Protein AF-A0A846PAN9-F1 (afdb_monomer_lite)

Radius of gyration: 12.19 Å; chains: 1; bounding box: 23×28×34 Å

Secondary structure (DSSP, 8-state):
---TTT-EEEEEEETTEEEEEEEEEETTEEEEEEEETTT--EEEEEEESSHHHHHHHHHHHHHHHHHTT-

pLDDT: mean 87.25, std 12.92, range [44.53, 97.0]

Structure (mmCIF, N/CA/C/O backbone):
data_AF-A0A846PAN9-F1
#
_entry.id   AF-A0A846PAN9-F1
#
loop_
_atom_site.group_PDB
_atom_site.id
_atom_site.type_symbol
_atom_site.label_atom_id
_atom_site.label_alt_id
_atom_site.label_comp_id
_atom_site.label_asym_id
_atom_site.label_entity_id
_atom_site.label_seq_id
_atom_site.pdbx_PDB_ins_code
_atom_site.Cartn_x
_atom_site.Cartn_y
_atom_site.Cartn_z
_atom_site.occupancy
_atom_site.B_iso_or_equiv
_atom_site.auth_seq_id
_atom_site.auth_comp_id
_atom_site.auth_asym_id
_atom_site.auth_atom_id
_atom_site.pdbx_PDB_model_num
ATOM 1 N N . MET A 1 1 ? 2.801 -16.946 -19.156 1.00 44.53 1 MET A N 1
ATOM 2 C CA . MET A 1 1 ? 2.185 -16.734 -17.826 1.00 44.53 1 MET A CA 1
ATOM 3 C C . MET A 1 1 ? 3.314 -16.443 -16.846 1.00 44.53 1 MET A C 1
ATOM 5 O O . MET A 1 1 ? 3.954 -17.373 -16.394 1.00 44.53 1 MET A O 1
ATOM 9 N N . GLU A 1 2 ? 3.606 -15.168 -16.581 1.00 52.31 2 GLU A N 1
ATOM 10 C CA . GLU A 1 2 ? 4.785 -14.707 -15.810 1.00 52.31 2 GLU A CA 1
ATOM 11 C C . GLU A 1 2 ? 4.354 -14.044 -14.482 1.00 52.31 2 GLU A C 1
ATOM 13 O O . GLU A 1 2 ? 4.922 -13.064 -14.012 1.00 52.31 2 GLU A O 1
ATOM 18 N N . LYS A 1 3 ? 3.252 -14.530 -13.893 1.00 52.78 3 LYS A N 1
ATOM 19 C CA . LYS A 1 3 ? 2.647 -13.935 -12.686 1.00 52.78 3 LYS A CA 1
ATOM 20 C C . LYS A 1 3 ? 3.397 -14.275 -11.391 1.00 52.78 3 LYS A C 1
ATOM 22 O O . LYS A 1 3 ? 3.114 -13.659 -10.368 1.00 52.78 3 LYS A O 1
ATOM 27 N N . THR A 1 4 ? 4.318 -15.238 -11.416 1.00 53.75 4 THR A N 1
ATOM 28 C CA . THR A 1 4 ? 4.797 -15.897 -10.190 1.00 53.75 4 THR A CA 1
ATOM 29 C C . THR A 1 4 ? 6.032 -15.243 -9.565 1.00 53.75 4 THR A C 1
ATOM 31 O O . THR A 1 4 ? 6.156 -15.274 -8.349 1.00 53.75 4 THR A O 1
ATOM 34 N N . GLU A 1 5 ? 6.908 -14.586 -10.333 1.00 59.62 5 GLU A N 1
ATOM 35 C CA . GLU A 1 5 ? 8.146 -14.006 -9.769 1.00 59.62 5 GLU A CA 1
ATOM 36 C C . GLU A 1 5 ? 7.975 -12.582 -9.217 1.00 59.62 5 GLU A C 1
ATOM 38 O O . GLU A 1 5 ? 8.757 -12.133 -8.383 1.00 59.62 5 GLU A O 1
ATOM 43 N N . THR A 1 6 ? 6.948 -11.852 -9.659 1.00 81.00 6 THR A N 1
ATOM 44 C CA . THR A 1 6 ? 6.779 -10.429 -9.309 1.00 81.00 6 THR A CA 1
ATOM 45 C C . THR A 1 6 ? 5.649 -10.157 -8.327 1.00 81.00 6 THR A C 1
ATOM 47 O O . THR A 1 6 ? 5.567 -9.043 -7.805 1.00 81.00 6 THR A O 1
ATOM 50 N N . TYR A 1 7 ? 4.790 -11.144 -8.059 1.00 89.69 7 TYR A N 1
ATOM 51 C CA . TYR A 1 7 ? 3.753 -11.042 -7.039 1.00 89.69 7 TYR A CA 1
ATOM 52 C C . TYR A 1 7 ? 4.346 -11.334 -5.659 1.00 89.69 7 TYR A C 1
ATOM 54 O O . TYR A 1 7 ? 4.852 -12.423 -5.398 1.00 89.69 7 TYR A O 1
ATOM 62 N N . ARG A 1 8 ? 4.237 -10.373 -4.746 1.00 91.56 8 ARG A N 1
ATOM 63 C CA . ARG A 1 8 ? 4.636 -10.509 -3.348 1.00 91.56 8 ARG A CA 1
ATOM 64 C C . ARG A 1 8 ? 3.527 -9.974 -2.465 1.00 91.56 8 ARG A C 1
ATOM 66 O O . ARG A 1 8 ? 3.006 -8.892 -2.714 1.00 91.56 8 ARG A O 1
ATOM 73 N N . SER A 1 9 ? 3.193 -10.701 -1.408 1.00 92.06 9 SER A N 1
ATOM 74 C CA . SER A 1 9 ? 2.304 -10.185 -0.374 1.00 92.06 9 SER A CA 1
ATOM 75 C C . SER A 1 9 ? 2.907 -10.3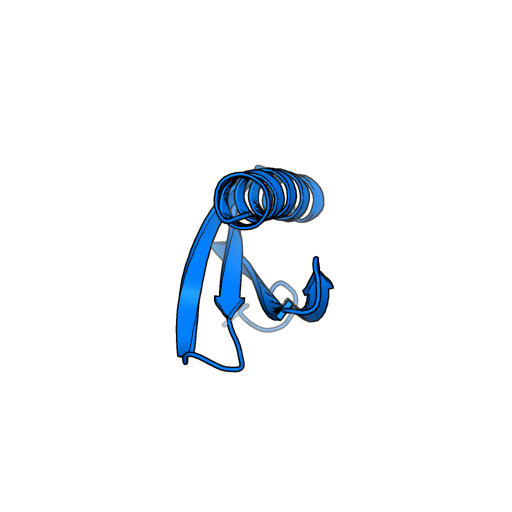75 1.003 1.00 92.06 9 SER A C 1
ATOM 77 O O . SER A 1 9 ? 3.397 -11.461 1.304 1.00 92.06 9 SER A O 1
ATOM 79 N N . GLU A 1 10 ? 2.837 -9.345 1.836 1.00 94.12 10 GLU A N 1
ATOM 80 C CA . GLU A 1 10 ? 3.282 -9.394 3.224 1.00 94.12 10 GLU A CA 1
ATOM 81 C C . GLU A 1 10 ? 2.314 -8.652 4.141 1.00 94.12 10 GLU A C 1
ATOM 83 O O . GLU A 1 10 ? 1.689 -7.665 3.749 1.00 94.12 10 GLU A O 1
ATOM 88 N N . ASN A 1 11 ? 2.201 -9.134 5.375 1.00 94.25 11 ASN A N 1
ATOM 89 C CA . ASN A 1 11 ? 1.382 -8.501 6.395 1.00 94.25 11 ASN A CA 1
ATOM 90 C C . ASN A 1 11 ? 2.282 -7.653 7.295 1.00 94.25 11 ASN A C 1
ATOM 92 O O . ASN A 1 11 ? 3.340 -8.111 7.724 1.00 94.25 11 ASN A O 1
ATOM 96 N N . ARG A 1 12 ? 1.861 -6.426 7.591 1.00 93.12 12 ARG A N 1
ATOM 97 C CA . ARG A 1 12 ? 2.563 -5.488 8.471 1.00 93.12 12 ARG A CA 1
ATOM 98 C C . ARG A 1 12 ? 1.577 -4.887 9.462 1.00 93.12 12 ARG A C 1
ATOM 100 O O . ARG A 1 12 ? 0.448 -4.578 9.093 1.00 93.12 12 ARG A O 1
ATOM 107 N N . VAL A 1 13 ? 2.016 -4.690 10.699 1.00 90.94 13 VAL A N 1
ATOM 108 C CA . VAL A 1 13 ? 1.258 -3.942 11.709 1.00 90.94 13 VAL A CA 1
ATOM 109 C C . VAL A 1 13 ? 1.754 -2.500 11.694 1.00 90.94 13 VAL A C 1
ATOM 111 O O . VAL A 1 13 ? 2.951 -2.262 11.844 1.00 90.94 13 VAL A O 1
ATOM 114 N N . ILE A 1 14 ? 0.849 -1.549 11.467 1.00 88.56 14 ILE A N 1
ATOM 115 C CA . ILE A 1 14 ? 1.136 -0.109 11.439 1.00 88.56 14 ILE A CA 1
ATOM 116 C C . ILE A 1 14 ? 0.073 0.579 12.296 1.00 88.56 14 ILE A C 1
ATOM 118 O O . ILE A 1 14 ? -1.113 0.368 12.059 1.00 88.56 14 ILE A O 1
ATOM 122 N N . ASP A 1 15 ? 0.496 1.331 13.317 1.00 85.88 15 ASP A N 1
ATOM 123 C CA . ASP A 1 15 ? -0.393 2.021 14.270 1.00 85.88 15 ASP A CA 1
ATOM 124 C C . ASP A 1 15 ? -1.477 1.100 14.869 1.00 85.88 15 ASP A C 1
ATOM 126 O O . ASP A 1 15 ? -2.651 1.441 14.959 1.00 85.88 15 ASP A O 1
ATOM 130 N N . GLY A 1 16 ? -1.092 -0.134 15.218 1.00 88.00 16 GLY A N 1
ATOM 131 C CA . GLY A 1 16 ? -2.001 -1.148 15.770 1.00 88.00 16 GLY A CA 1
ATOM 132 C C . GLY A 1 16 ? -2.940 -1.806 14.749 1.00 88.00 16 GLY A C 1
ATOM 133 O O . GLY A 1 16 ? -3.644 -2.753 15.091 1.00 88.00 16 GLY A O 1
ATOM 134 N N . VAL A 1 17 ? -2.924 -1.376 13.485 1.00 88.56 17 VAL A N 1
ATOM 135 C CA . VAL A 1 17 ? -3.749 -1.940 12.412 1.00 88.56 17 VAL A CA 1
ATOM 136 C C . VAL A 1 17 ? -2.947 -2.961 11.607 1.00 88.56 17 VAL A C 1
ATOM 138 O O . VAL A 1 17 ? -1.868 -2.662 11.092 1.00 88.56 17 VAL A O 1
ATOM 141 N N . THR A 1 18 ? -3.489 -4.171 11.443 1.00 92.50 18 THR A N 1
ATOM 142 C CA . THR A 1 18 ? -2.878 -5.186 10.570 1.00 92.50 18 THR A CA 1
ATOM 143 C C . THR A 1 18 ? -3.251 -4.934 9.111 1.00 92.50 18 THR A C 1
ATOM 145 O O . THR A 1 18 ? -4.422 -4.980 8.718 1.00 92.50 18 THR A O 1
ATOM 148 N N . LEU A 1 19 ? -2.234 -4.700 8.289 1.00 93.88 19 LEU A N 1
ATOM 149 C CA . LEU A 1 19 ? -2.349 -4.363 6.879 1.00 93.88 19 LEU A CA 1
ATOM 150 C C . LEU A 1 19 ? -1.665 -5.412 6.011 1.00 93.88 19 LEU A C 1
ATOM 152 O O . LEU A 1 19 ? -0.569 -5.868 6.321 1.00 93.88 19 LEU A O 1
ATOM 156 N N . LYS A 1 20 ? -2.274 -5.743 4.877 1.00 95.12 20 LYS A N 1
ATOM 157 C CA . LYS A 1 20 ? -1.673 -6.569 3.834 1.00 95.12 20 LYS A CA 1
ATOM 158 C C . LYS A 1 20 ? -1.161 -5.682 2.712 1.00 95.12 20 LYS A C 1
ATOM 160 O O . LYS A 1 20 ? -1.949 -5.008 2.054 1.00 95.12 20 LYS A O 1
ATOM 165 N N . PHE A 1 21 ? 0.140 -5.727 2.467 1.00 95.25 21 PHE A N 1
ATOM 166 C CA . PHE A 1 21 ? 0.799 -5.117 1.320 1.00 95.25 21 PHE A CA 1
ATOM 167 C C . PHE A 1 21 ? 0.885 -6.162 0.216 1.00 95.25 21 PHE A C 1
ATOM 169 O O . PHE A 1 21 ? 1.459 -7.226 0.415 1.00 95.25 21 PHE A O 1
ATOM 176 N N . THR A 1 22 ? 0.298 -5.874 -0.938 1.00 95.31 22 THR A N 1
ATOM 177 C CA . THR A 1 22 ? 0.324 -6.735 -2.120 1.00 95.31 22 THR A CA 1
ATOM 178 C C . THR A 1 22 ? 0.998 -5.982 -3.248 1.00 95.31 22 THR A C 1
ATOM 180 O O . THR A 1 22 ? 0.442 -5.017 -3.771 1.00 95.31 22 THR A O 1
ATOM 183 N N . THR A 1 23 ? 2.188 -6.423 -3.630 1.00 94.75 23 THR A N 1
ATOM 184 C CA . THR A 1 23 ? 2.983 -5.815 -4.687 1.00 94.75 23 THR A CA 1
ATOM 185 C C . THR A 1 23 ? 3.037 -6.744 -5.890 1.00 94.75 23 THR A C 1
ATOM 187 O O . THR A 1 23 ? 3.255 -7.941 -5.742 1.00 94.75 23 THR A O 1
ATOM 190 N N . TYR A 1 24 ? 2.816 -6.214 -7.086 1.00 93.44 24 TYR A N 1
ATOM 191 C CA . TYR A 1 24 ? 2.889 -6.981 -8.327 1.00 93.44 24 TYR A CA 1
ATOM 192 C C . TYR A 1 24 ? 3.387 -6.107 -9.470 1.00 93.44 24 TYR A C 1
ATOM 194 O O . TYR A 1 24 ? 3.184 -4.891 -9.476 1.00 93.44 24 TYR A O 1
ATOM 202 N N . ARG A 1 25 ? 4.035 -6.723 -10.460 1.00 93.19 25 ARG A N 1
ATOM 203 C CA . ARG A 1 25 ? 4.403 -6.031 -11.694 1.00 93.19 25 ARG A CA 1
ATOM 204 C C . ARG A 1 25 ? 3.236 -6.0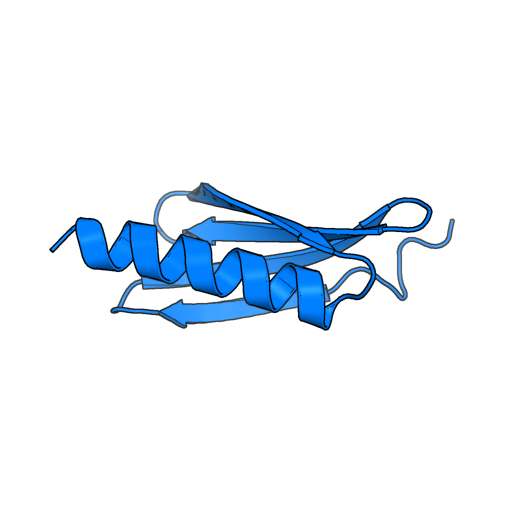73 -12.676 1.00 93.19 25 ARG A C 1
ATOM 206 O O . ARG A 1 25 ? 2.615 -7.114 -12.874 1.00 93.19 25 ARG A O 1
ATOM 213 N N . ASN A 1 26 ? 2.955 -4.938 -13.301 1.00 90.44 26 ASN A N 1
ATOM 214 C CA . ASN A 1 26 ? 2.018 -4.813 -14.408 1.00 90.44 26 ASN A CA 1
ATOM 215 C C . ASN A 1 26 ? 2.726 -4.084 -15.556 1.00 90.44 26 ASN A C 1
ATOM 217 O O . ASN A 1 26 ? 3.020 -2.890 -15.467 1.00 90.44 26 ASN A O 1
ATOM 221 N N . GLY A 1 27 ? 3.081 -4.826 -16.606 1.00 89.38 27 GLY A N 1
ATOM 222 C CA . GLY A 1 27 ? 3.911 -4.318 -17.698 1.00 89.38 27 GLY A CA 1
ATOM 223 C C . GLY A 1 27 ? 5.281 -3.832 -17.207 1.00 89.38 27 GLY A C 1
ATOM 224 O O . GLY A 1 27 ? 6.097 -4.604 -16.698 1.00 89.38 27 GLY A O 1
ATOM 225 N N . VAL A 1 28 ? 5.545 -2.533 -17.357 1.00 90.50 28 VAL A N 1
ATOM 226 C CA . VAL A 1 28 ? 6.820 -1.891 -16.979 1.00 90.50 28 VAL A CA 1
ATOM 227 C C . VAL A 1 28 ? 6.799 -1.247 -15.591 1.00 90.50 28 VAL A C 1
ATOM 229 O O . VAL A 1 28 ? 7.791 -0.652 -15.179 1.00 90.50 28 VAL A O 1
ATOM 232 N N . SER A 1 29 ? 5.686 -1.343 -14.866 1.00 93.81 29 SER A N 1
ATOM 233 C CA . SER A 1 29 ? 5.511 -0.690 -13.569 1.00 93.81 29 SER A CA 1
ATOM 234 C C . SER A 1 29 ? 5.219 -1.693 -12.463 1.00 93.81 29 SER A C 1
ATOM 236 O O . SER A 1 29 ? 4.685 -2.778 -12.694 1.00 93.81 29 SER A O 1
ATOM 238 N N . TYR A 1 30 ? 5.565 -1.314 -11.240 1.00 94.69 30 TYR A N 1
ATOM 239 C CA . TYR A 1 30 ? 5.214 -2.033 -10.025 1.00 94.69 30 TYR A CA 1
ATOM 240 C C . TYR A 1 30 ? 4.042 -1.341 -9.354 1.00 94.69 30 TYR A C 1
ATOM 242 O O . TYR A 1 30 ? 4.052 -0.127 -9.173 1.00 94.69 30 TYR A O 1
ATOM 250 N N . HIS A 1 31 ? 3.048 -2.122 -8.964 1.00 95.19 31 HIS A N 1
ATOM 251 C CA . HIS A 1 31 ? 1.881 -1.673 -8.225 1.00 95.19 31 HIS A CA 1
ATOM 252 C C . HIS A 1 31 ? 1.963 -2.214 -6.811 1.00 95.19 31 HIS A C 1
ATOM 254 O O . HIS A 1 31 ? 2.252 -3.394 -6.645 1.00 95.19 31 HIS A O 1
ATOM 260 N N . CYS A 1 32 ? 1.664 -1.387 -5.815 1.00 96.19 32 CYS A N 1
ATOM 261 C CA . CYS A 1 32 ? 1.464 -1.836 -4.443 1.00 96.19 32 CYS A CA 1
ATOM 262 C C . CYS A 1 32 ? 0.039 -1.487 -4.005 1.00 96.19 32 CYS A C 1
ATOM 264 O O . CYS A 1 32 ? -0.430 -0.364 -4.197 1.00 96.19 32 CYS A O 1
ATOM 266 N N . VAL A 1 33 ? -0.664 -2.465 -3.447 1.00 95.69 33 VAL A N 1
ATOM 267 C CA . VAL A 1 33 ? -2.013 -2.331 -2.895 1.00 95.69 33 VAL A CA 1
ATOM 268 C C . VAL A 1 33 ? -1.941 -2.650 -1.414 1.00 95.69 33 VAL A C 1
ATOM 270 O O . VAL A 1 33 ? -1.403 -3.690 -1.038 1.00 95.69 33 VAL A O 1
ATOM 273 N N . VAL A 1 34 ? -2.491 -1.771 -0.583 1.00 95.69 34 VAL A N 1
ATOM 274 C CA . VAL A 1 34 ? -2.556 -1.971 0.864 1.00 95.69 34 VAL A CA 1
ATOM 275 C C . VAL A 1 34 ? -4.000 -2.122 1.292 1.00 95.69 34 VAL A C 1
ATOM 277 O O . VAL A 1 34 ? -4.828 -1.252 1.013 1.00 95.69 34 VAL A O 1
ATOM 280 N N . SER A 1 35 ? -4.283 -3.205 2.004 1.00 94.75 35 SER A N 1
ATOM 281 C CA . SER A 1 35 ? -5.618 -3.533 2.498 1.00 94.75 35 SER A CA 1
ATOM 282 C C . SER A 1 35 ? -5.597 -3.738 4.009 1.00 94.75 35 SER A C 1
ATOM 284 O O . SER A 1 35 ? -4.676 -4.363 4.532 1.00 94.75 35 SER A O 1
ATOM 286 N N . LYS A 1 36 ? -6.617 -3.255 4.720 1.00 92.00 36 LYS A N 1
ATOM 287 C CA . LYS A 1 36 ? -6.860 -3.628 6.119 1.00 92.00 36 LYS A CA 1
ATOM 288 C C . LYS A 1 36 ? -7.348 -5.071 6.156 1.00 92.00 36 LYS A C 1
ATOM 290 O O . LYS A 1 36 ? -8.359 -5.377 5.530 1.00 92.00 36 LYS A O 1
ATOM 295 N N . LEU A 1 37 ? -6.644 -5.944 6.879 1.00 87.50 37 LEU A N 1
ATOM 296 C CA . LEU A 1 37 ? -7.086 -7.335 7.030 1.00 87.50 37 LEU A CA 1
ATOM 297 C C . LEU A 1 37 ? -8.345 -7.444 7.889 1.00 87.50 37 LEU A C 1
ATOM 299 O O . LEU A 1 37 ? -9.192 -8.279 7.606 1.00 87.50 37 LEU A O 1
ATOM 303 N N . ASP A 1 38 ? -8.474 -6.569 8.883 1.00 79.25 38 ASP A N 1
ATOM 304 C CA . ASP A 1 38 ? -9.585 -6.575 9.835 1.00 79.25 38 ASP A CA 1
ATOM 305 C C . ASP A 1 38 ? -10.920 -6.124 9.207 1.00 79.25 38 ASP A C 1
ATOM 307 O O . ASP A 1 38 ? -11.957 -6.741 9.413 1.00 79.25 38 ASP A O 1
ATOM 311 N N . LEU A 1 39 ? -10.879 -5.091 8.356 1.00 75.31 39 LEU A N 1
ATOM 312 C CA . LEU A 1 39 ? -12.074 -4.464 7.767 1.00 75.31 39 LEU A CA 1
ATOM 313 C C . LEU A 1 39 ? -12.294 -4.807 6.282 1.00 75.31 39 LEU A C 1
ATOM 315 O O . LEU A 1 39 ? -13.215 -4.286 5.659 1.00 75.31 39 LEU A O 1
ATOM 319 N N . GLY A 1 40 ? -11.423 -5.623 5.678 1.00 74.88 40 GLY A N 1
ATOM 320 C CA . GLY A 1 40 ? -11.547 -6.073 4.283 1.00 74.88 40 GLY A CA 1
ATOM 321 C C . GLY A 1 40 ? -11.415 -4.983 3.204 1.00 74.88 40 GLY A C 1
ATOM 322 O O . GLY A 1 40 ? -11.724 -5.236 2.041 1.00 74.88 40 GLY A O 1
ATOM 323 N N . GLY A 1 41 ? -10.959 -3.775 3.554 1.00 85.75 41 GLY A N 1
ATOM 324 C CA . GLY A 1 41 ? -10.927 -2.612 2.658 1.00 85.75 41 GLY A CA 1
ATOM 325 C C . GLY A 1 41 ? -9.530 -2.229 2.165 1.00 85.75 41 G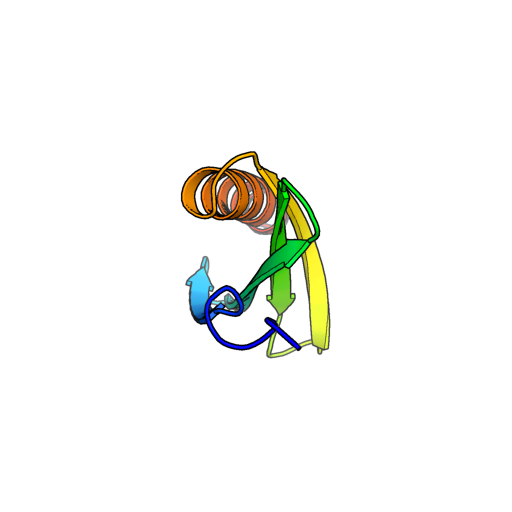LY A C 1
ATOM 326 O O . GLY A 1 41 ? -8.567 -2.229 2.934 1.00 85.75 41 GLY A O 1
ATOM 327 N N . ASN A 1 42 ? -9.420 -1.836 0.891 1.00 89.75 42 ASN A N 1
ATOM 328 C CA . ASN A 1 42 ?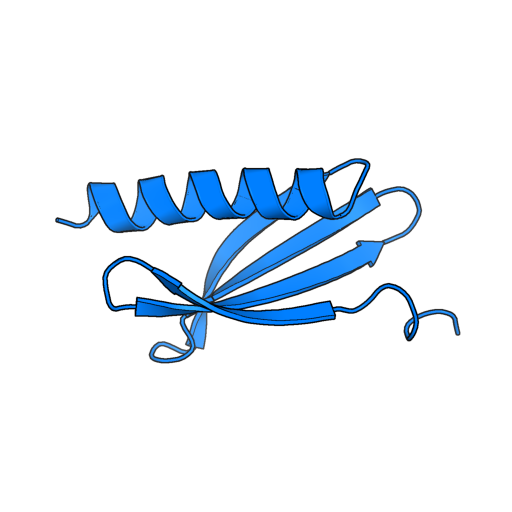 -8.206 -1.221 0.345 1.00 89.75 42 ASN A CA 1
ATOM 329 C C . ASN A 1 42 ? -8.078 0.214 0.860 1.00 89.75 42 ASN A C 1
ATOM 331 O O . ASN A 1 42 ? -8.976 1.022 0.638 1.00 89.75 42 ASN A O 1
ATOM 335 N N . ILE A 1 43 ? -6.955 0.534 1.499 1.00 91.50 43 ILE A N 1
ATOM 336 C CA . ILE A 1 43 ? -6.711 1.864 2.071 1.00 91.50 43 ILE A CA 1
ATOM 337 C C . ILE A 1 43 ? -5.723 2.685 1.255 1.00 91.50 43 ILE A C 1
ATOM 339 O O . ILE A 1 43 ? -5.820 3.903 1.233 1.00 91.50 43 ILE A O 1
ATOM 343 N N . ALA A 1 44 ? -4.798 2.038 0.548 1.00 94.50 44 ALA A N 1
ATOM 344 C CA . ALA A 1 44 ? -3.831 2.734 -0.285 1.00 94.50 44 ALA A CA 1
ATOM 345 C C . ALA A 1 44 ? -3.510 1.929 -1.540 1.00 94.50 44 ALA A C 1
ATOM 347 O O . ALA A 1 44 ? -3.538 0.695 -1.551 1.00 94.50 44 ALA A O 1
ATOM 348 N N . ARG A 1 45 ? -3.195 2.650 -2.614 1.00 95.19 45 ARG A N 1
ATOM 349 C CA . ARG A 1 45 ? -2.690 2.101 -3.870 1.00 95.19 45 ARG A CA 1
ATOM 350 C C . ARG A 1 45 ? -1.586 3.013 -4.375 1.00 95.19 45 ARG A C 1
ATOM 352 O O . ARG A 1 45 ? -1.730 4.229 -4.325 1.00 95.19 45 ARG A O 1
ATOM 359 N N . SER A 1 46 ? -0.510 2.433 -4.879 1.00 97.00 46 SER A N 1
ATOM 360 C CA . SER A 1 46 ? 0.613 3.183 -5.430 1.00 97.00 46 SER A CA 1
ATOM 361 C C . SER A 1 46 ? 1.202 2.487 -6.650 1.00 97.00 46 SER A C 1
ATOM 363 O O . SER A 1 46 ? 0.993 1.290 -6.878 1.00 97.00 46 SER A O 1
ATOM 365 N N . VAL A 1 47 ? 1.956 3.260 -7.431 1.00 96.25 47 VAL A N 1
ATOM 366 C CA . VAL A 1 47 ? 2.689 2.788 -8.605 1.00 96.25 47 VAL A CA 1
ATOM 367 C C . VAL A 1 47 ? 4.119 3.319 -8.548 1.00 96.25 47 VAL A C 1
ATOM 369 O O . VAL A 1 47 ? 4.346 4.467 -8.169 1.00 96.25 47 VAL A O 1
ATOM 372 N N . GLY A 1 48 ? 5.090 2.488 -8.916 1.00 94.38 48 GLY A N 1
ATOM 373 C CA . GLY A 1 48 ? 6.507 2.835 -8.976 1.00 94.38 48 GLY A CA 1
ATOM 374 C C . GLY A 1 48 ? 7.215 2.174 -10.157 1.00 94.38 48 GLY A C 1
ATOM 375 O O . GLY A 1 48 ? 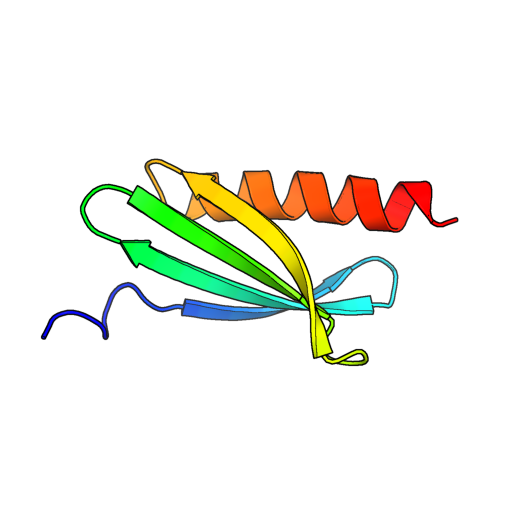6.728 1.202 -10.733 1.00 94.38 48 GLY A O 1
ATOM 376 N N . LYS A 1 49 ? 8.395 2.690 -10.517 1.00 93.44 49 LYS A N 1
ATOM 377 C CA . LYS A 1 49 ? 9.284 2.054 -11.505 1.00 93.44 49 LYS A CA 1
ATOM 378 C C . LYS A 1 49 ? 9.959 0.803 -10.934 1.00 93.44 49 LYS A C 1
ATOM 380 O O . LYS A 1 49 ? 10.339 -0.086 -11.686 1.00 93.44 49 LYS A O 1
ATOM 385 N N . THR A 1 50 ? 10.070 0.727 -9.609 1.00 93.25 50 THR A N 1
ATOM 386 C CA . THR A 1 50 ? 10.550 -0.442 -8.864 1.00 93.25 50 THR A CA 1
ATOM 387 C C . THR A 1 50 ? 9.563 -0.831 -7.768 1.00 93.25 50 THR A C 1
ATOM 389 O O . THR A 1 50 ? 8.706 -0.034 -7.363 1.00 93.25 50 THR A O 1
ATOM 392 N N . ARG A 1 51 ? 9.710 -2.056 -7.260 1.00 91.06 51 ARG A N 1
ATOM 393 C CA . ARG A 1 51 ? 8.920 -2.597 -6.151 1.00 91.06 51 ARG A CA 1
ATOM 394 C C . ARG A 1 51 ? 9.046 -1.727 -4.898 1.00 91.06 51 ARG A C 1
ATOM 396 O O . ARG A 1 51 ? 8.045 -1.329 -4.313 1.00 91.06 51 ARG A O 1
ATOM 403 N N . GLU A 1 52 ? 10.273 -1.370 -4.541 1.00 92.75 52 GLU A N 1
ATOM 404 C CA . GLU A 1 52 ? 10.633 -0.554 -3.381 1.00 92.75 52 GLU A CA 1
ATOM 405 C C . GLU A 1 52 ? 10.038 0.852 -3.482 1.00 92.75 52 GLU A C 1
ATOM 407 O O . GLU A 1 52 ? 9.595 1.419 -2.484 1.00 92.75 52 GLU A O 1
ATOM 412 N N . GLN A 1 53 ? 9.997 1.423 -4.690 1.00 94.69 53 GLN A N 1
ATOM 413 C CA . GLN A 1 53 ? 9.360 2.716 -4.913 1.00 94.69 53 GLN A CA 1
ATOM 414 C C . GLN A 1 53 ? 7.848 2.638 -4.685 1.00 94.69 53 GLN A C 1
ATOM 416 O O . GLN A 1 53 ? 7.308 3.494 -3.986 1.00 94.69 53 GLN A O 1
ATOM 421 N N . ALA A 1 54 ? 7.178 1.623 -5.240 1.00 95.00 54 ALA A N 1
ATOM 422 C CA . ALA A 1 54 ? 5.745 1.432 -5.040 1.00 95.00 54 ALA A CA 1
ATOM 423 C C . ALA A 1 54 ? 5.421 1.219 -3.550 1.00 95.00 54 ALA A C 1
ATOM 425 O O . ALA A 1 54 ? 4.579 1.925 -2.995 1.00 95.00 54 ALA A O 1
ATOM 426 N N . GLU A 1 55 ? 6.141 0.322 -2.870 1.00 94.75 55 GLU A N 1
ATOM 427 C CA . GLU A 1 55 ? 5.955 0.049 -1.438 1.00 94.75 55 GLU A CA 1
ATOM 428 C C . GLU A 1 55 ? 6.183 1.294 -0.569 1.00 94.75 55 GLU A C 1
ATOM 430 O O . GLU A 1 55 ? 5.388 1.570 0.327 1.00 94.75 55 GLU A O 1
ATOM 435 N N . ARG A 1 56 ? 7.226 2.085 -0.850 1.00 95.19 56 ARG A N 1
ATOM 436 C CA . ARG A 1 56 ? 7.510 3.324 -0.113 1.00 95.19 56 ARG A CA 1
ATOM 437 C C . ARG A 1 56 ? 6.389 4.350 -0.257 1.00 95.19 56 ARG A C 1
ATOM 439 O O . ARG A 1 56 ? 5.975 4.911 0.749 1.00 95.19 56 ARG A O 1
ATOM 446 N N . ILE A 1 57 ? 5.885 4.570 -1.475 1.00 96.00 57 ILE A N 1
ATOM 447 C CA . ILE A 1 57 ? 4.767 5.499 -1.716 1.00 96.00 57 ILE A CA 1
ATOM 448 C C . ILE A 1 57 ? 3.517 5.018 -0.973 1.00 96.00 57 ILE A C 1
ATOM 450 O O . ILE A 1 57 ? 2.892 5.797 -0.261 1.00 96.00 57 ILE A O 1
ATOM 454 N N . ALA A 1 58 ? 3.193 3.725 -1.079 1.00 95.06 58 ALA A N 1
ATOM 455 C CA . ALA A 1 58 ? 2.058 3.143 -0.371 1.00 95.06 58 ALA A CA 1
ATOM 456 C C . ALA A 1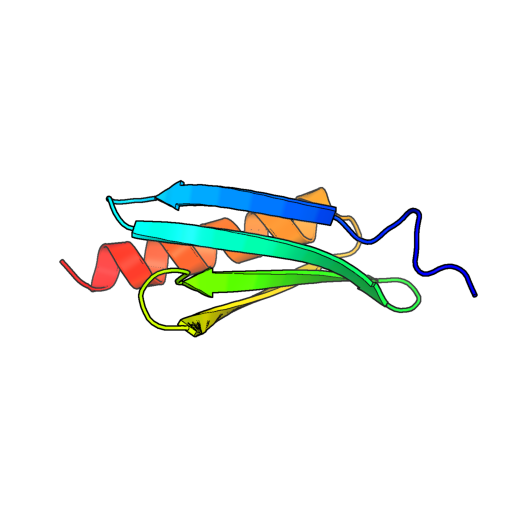 58 ? 2.187 3.315 1.149 1.00 95.06 58 ALA A C 1
ATOM 458 O O . ALA A 1 58 ? 1.218 3.679 1.806 1.00 95.06 58 ALA A O 1
ATOM 459 N N . MET A 1 59 ? 3.379 3.093 1.707 1.00 93.12 59 MET A N 1
ATOM 460 C CA . MET A 1 59 ? 3.626 3.237 3.141 1.00 93.12 59 MET A CA 1
ATOM 461 C C . MET A 1 59 ? 3.486 4.685 3.621 1.00 93.12 59 MET A C 1
ATOM 463 O O . MET A 1 59 ? 2.941 4.901 4.701 1.00 93.12 59 MET A O 1
ATOM 467 N N . THR A 1 60 ? 3.933 5.669 2.836 1.00 94.12 60 THR A N 1
ATOM 468 C CA . THR A 1 60 ? 3.703 7.089 3.143 1.00 94.12 60 THR A CA 1
ATOM 469 C C . THR A 1 60 ? 2.207 7.389 3.209 1.00 94.12 60 THR A C 1
ATOM 471 O O . THR A 1 60 ? 1.741 7.861 4.239 1.00 94.12 60 THR A O 1
ATOM 474 N N . THR A 1 61 ? 1.441 7.006 2.183 1.00 92.81 61 THR A N 1
ATOM 475 C CA . THR A 1 61 ? -0.015 7.228 2.149 1.00 92.81 61 THR A CA 1
ATOM 476 C C . THR A 1 61 ? -0.738 6.530 3.300 1.00 92.81 61 THR A C 1
ATOM 478 O O . THR A 1 61 ? -1.640 7.097 3.904 1.00 92.81 61 THR A O 1
ATOM 481 N N . VAL A 1 62 ? -0.339 5.304 3.645 1.00 92.81 62 VAL A N 1
ATOM 482 C CA . VAL A 1 62 ? -0.903 4.579 4.794 1.00 92.81 62 VAL A CA 1
ATOM 483 C C . VAL A 1 62 ? -0.675 5.343 6.093 1.00 92.81 62 VAL A C 1
ATOM 485 O O . VAL A 1 62 ? -1.610 5.484 6.873 1.00 92.81 62 VAL A O 1
ATOM 488 N N . ARG A 1 63 ? 0.545 5.843 6.321 1.00 90.62 63 ARG A N 1
ATOM 489 C CA . ARG A 1 63 ? 0.869 6.623 7.522 1.00 90.62 63 ARG A CA 1
ATOM 490 C C . ARG A 1 63 ? 0.087 7.928 7.583 1.00 90.62 63 ARG A C 1
ATOM 492 O O . ARG A 1 63 ? -0.360 8.294 8.657 1.00 90.62 63 ARG A O 1
ATOM 499 N N . GLU A 1 64 ? -0.124 8.597 6.454 1.00 90.62 64 GLU A N 1
ATOM 500 C CA . GLU A 1 64 ? -0.973 9.792 6.396 1.00 90.62 64 GLU A CA 1
ATOM 501 C C . GLU A 1 64 ? -2.434 9.459 6.732 1.00 90.62 64 GLU A C 1
ATOM 503 O O . GLU A 1 64 ? -3.063 10.166 7.510 1.00 90.62 64 GLU A O 1
ATOM 508 N N . ILE A 1 65 ? -2.976 8.360 6.199 1.00 89.25 65 ILE A N 1
ATOM 509 C CA . ILE A 1 65 ? -4.362 7.939 6.461 1.00 89.25 65 ILE A CA 1
ATOM 510 C C . ILE A 1 65 ? -4.563 7.534 7.923 1.00 89.25 65 ILE A C 1
ATOM 512 O O . ILE A 1 65 ? -5.572 7.895 8.521 1.00 89.25 65 ILE A O 1
ATOM 516 N N . LEU A 1 66 ? -3.636 6.760 8.490 1.00 86.88 66 LEU A N 1
ATOM 517 C CA . LEU A 1 66 ? -3.732 6.306 9.878 1.00 86.88 66 LEU A CA 1
ATOM 518 C C . LEU A 1 66 ? -3.399 7.429 10.869 1.00 86.88 66 LEU A C 1
ATOM 520 O O . LEU A 1 66 ? -4.064 7.544 11.893 1.00 86.88 66 LEU A O 1
ATOM 524 N N . GLY A 1 67 ? -2.439 8.295 10.535 1.00 82.19 67 GLY A N 1
ATOM 525 C CA . GLY A 1 67 ? -2.041 9.439 11.356 1.00 82.19 67 GLY A CA 1
ATOM 526 C C . GLY A 1 67 ? -3.064 10.578 11.374 1.00 82.19 67 GLY A C 1
ATOM 527 O O . GLY A 1 67 ? -3.205 11.237 12.395 1.00 82.19 67 GLY A O 1
ATOM 528 N N . ASN A 1 68 ? -3.828 10.780 10.293 1.00 67.25 68 ASN A N 1
ATOM 529 C CA . ASN A 1 68 ? -4.940 11.743 10.262 1.00 67.25 68 ASN A CA 1
ATOM 530 C C . ASN A 1 68 ? -6.238 11.201 10.895 1.00 67.25 68 ASN A C 1
ATOM 532 O O . ASN A 1 68 ? -7.239 11.912 10.932 1.00 67.25 68 ASN A O 1
ATOM 536 N N . GLY A 1 69 ? -6.253 9.936 11.327 1.00 55.88 69 GLY A N 1
ATOM 537 C CA . GLY A 1 69 ? -7.401 9.297 11.974 1.00 55.88 69 GLY A CA 1
ATOM 538 C C . GLY A 1 69 ? -7.334 9.262 13.504 1.00 55.88 69 GLY A C 1
ATOM 539 O O . GLY A 1 69 ? -8.167 8.579 14.098 1.00 55.88 69 GLY A O 1
ATOM 540 N N . SER A 1 70 ? -6.337 9.922 14.114 1.00 46.72 70 SER A N 1
ATOM 541 C CA . SER A 1 70 ? -6.151 10.042 15.573 1.00 46.72 70 SER A CA 1
ATOM 542 C C . SER A 1 70 ? -6.690 11.359 16.118 1.00 46.72 70 SER A C 1
ATOM 544 O O . SER A 1 70 ? -6.548 12.382 15.412 1.00 46.72 70 SER A O 1
#

Foldseek 3Di:
DPFPPFWDWDWDQDPNFIKIWTWGDDVQKIKIWIAGPVPRGTQFIAIDSDRVRNVVVRVVSVCVVSVVVD

Sequence (70 aa):
MEKTETYRSENRVIDGVTLKFTTYRNGVSYHCVVSKLDLGGNIARSVGKTREQAERIAMTTVREILGNGS